Protein AF-A0A3B5KYG8-F1 (afdb_monomer_lite)

Structure (mmCIF, N/CA/C/O backbone):
data_AF-A0A3B5KYG8-F1
#
_entry.id   AF-A0A3B5KYG8-F1
#
loop_
_atom_site.group_PDB
_atom_site.id
_atom_site.type_symbol
_atom_site.label_atom_id
_atom_site.label_alt_id
_atom_site.label_comp_id
_atom_site.label_asym_id
_atom_site.label_entity_id
_atom_site.label_seq_id
_atom_site.pdbx_PDB_ins_code
_atom_site.Cartn_x
_atom_site.Cartn_y
_atom_site.Cartn_z
_atom_site.occupancy
_atom_site.B_iso_or_equiv
_atom_site.auth_seq_id
_atom_site.auth_comp_id
_atom_site.auth_asym_id
_atom_site.auth_atom_id
_atom_site.pdbx_PDB_model_num
ATOM 1 N N . MET A 1 1 ? 6.523 -16.649 11.899 1.00 38.84 1 MET A N 1
ATOM 2 C CA . MET A 1 1 ? 6.817 -16.062 10.574 1.00 38.84 1 MET A CA 1
ATOM 3 C C . MET A 1 1 ? 5.637 -16.345 9.664 1.00 38.84 1 MET A C 1
ATOM 5 O O . MET A 1 1 ? 5.433 -17.490 9.282 1.00 38.84 1 MET A O 1
ATOM 9 N N . LYS A 1 2 ? 4.772 -15.356 9.430 1.00 44.50 2 LYS A N 1
ATOM 10 C CA . LYS A 1 2 ? 3.584 -15.550 8.594 1.00 44.50 2 LYS A CA 1
ATOM 11 C C . LYS A 1 2 ? 4.040 -15.370 7.152 1.00 44.50 2 LYS A C 1
ATOM 13 O O . LYS A 1 2 ? 4.285 -14.243 6.740 1.00 44.50 2 LYS A O 1
ATOM 18 N N . LEU A 1 3 ? 4.226 -16.477 6.429 1.00 47.34 3 LEU A N 1
ATOM 19 C CA . LEU A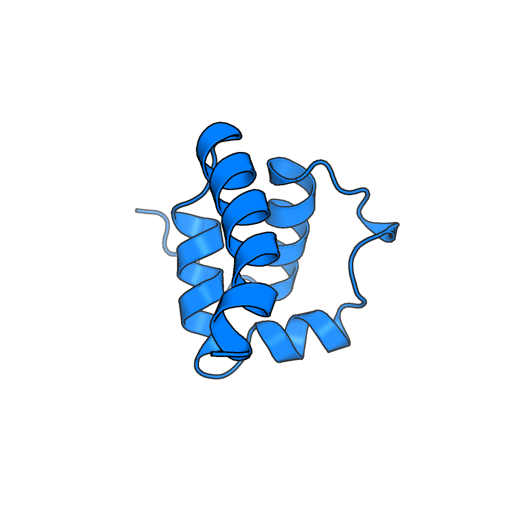 1 3 ? 4.344 -16.438 4.976 1.00 47.34 3 LEU A CA 1
ATOM 20 C C . LEU A 1 3 ? 3.097 -15.712 4.464 1.00 47.34 3 LEU A C 1
ATOM 22 O O . LEU A 1 3 ? 1.998 -16.269 4.485 1.00 47.34 3 LEU A O 1
ATOM 26 N N . MET A 1 4 ? 3.255 -14.455 4.050 1.00 53.06 4 MET A N 1
ATOM 27 C CA . MET A 1 4 ? 2.308 -13.784 3.167 1.00 53.06 4 MET A CA 1
ATOM 28 C C . MET A 1 4 ? 2.411 -14.488 1.813 1.00 53.06 4 MET A C 1
ATOM 30 O O . MET A 1 4 ? 3.056 -14.021 0.882 1.00 53.06 4 MET A O 1
ATOM 34 N N . ALA A 1 5 ? 1.861 -15.701 1.763 1.00 45.06 5 ALA A N 1
ATOM 35 C CA . ALA A 1 5 ? 1.711 -16.490 0.561 1.00 45.06 5 ALA A CA 1
ATOM 36 C C . ALA A 1 5 ? 0.705 -15.759 -0.322 1.00 45.06 5 ALA A C 1
ATOM 38 O O . ALA A 1 5 ? -0.481 -15.745 -0.003 1.00 45.06 5 ALA A O 1
ATOM 39 N N . ASP A 1 6 ? 1.218 -15.088 -1.352 1.00 51.53 6 ASP A N 1
ATOM 40 C CA . ASP A 1 6 ? 0.503 -14.587 -2.531 1.00 51.53 6 ASP A CA 1
ATOM 41 C C . ASP A 1 6 ? -0.849 -13.891 -2.269 1.00 51.53 6 ASP A C 1
ATOM 43 O O . ASP A 1 6 ? -1.751 -13.854 -3.105 1.00 51.53 6 ASP A O 1
ATOM 47 N N . ARG A 1 7 ? -1.020 -13.297 -1.083 1.00 58.28 7 ARG A N 1
ATOM 48 C CA . ARG A 1 7 ? -2.125 -12.380 -0.829 1.00 58.28 7 ARG A CA 1
ATOM 49 C C . ARG A 1 7 ? -1.836 -11.158 -1.673 1.00 58.28 7 ARG A C 1
ATOM 51 O O . ARG A 1 7 ? -0.736 -10.622 -1.621 1.00 58.28 7 ARG A O 1
ATOM 58 N N . ASN A 1 8 ? -2.811 -10.771 -2.493 1.00 83.50 8 ASN A N 1
ATOM 59 C CA . ASN A 1 8 ? -2.702 -9.649 -3.417 1.00 83.50 8 ASN A CA 1
ATOM 60 C C . ASN A 1 8 ? -2.056 -8.447 -2.702 1.00 83.50 8 ASN A C 1
ATOM 62 O O . ASN A 1 8 ? -2.710 -7.803 -1.880 1.00 83.50 8 ASN A O 1
ATOM 66 N N . LEU A 1 9 ? -0.777 -8.182 -3.007 1.00 87.38 9 LEU A N 1
ATOM 67 C CA . LEU A 1 9 ? 0.064 -7.197 -2.318 1.00 87.38 9 LEU A CA 1
ATOM 68 C C . LEU A 1 9 ? -0.602 -5.819 -2.288 1.00 87.38 9 LEU A C 1
ATOM 70 O O . LEU A 1 9 ? -0.467 -5.082 -1.321 1.00 87.38 9 LEU A O 1
ATOM 74 N N . VAL A 1 10 ? -1.407 -5.512 -3.304 1.00 88.81 10 VAL A N 1
ATOM 75 C CA . VAL A 1 10 ? -2.182 -4.274 -3.395 1.00 88.81 10 VAL A CA 1
ATOM 76 C C . VAL A 1 10 ? -3.241 -4.171 -2.297 1.00 88.81 10 VAL A C 1
ATOM 78 O O . VAL A 1 10 ? -3.442 -3.095 -1.738 1.00 88.81 10 VAL A O 1
ATOM 81 N N . LYS A 1 11 ? -3.917 -5.273 -1.954 1.00 89.19 11 LYS A N 1
ATOM 82 C CA . LYS A 1 11 ? -4.901 -5.291 -0.860 1.00 89.19 11 LYS A CA 1
ATOM 83 C C . LYS A 1 11 ? -4.224 -5.109 0.493 1.00 89.19 11 LYS A C 1
ATOM 85 O O . LYS A 1 11 ? -4.744 -4.378 1.331 1.00 89.19 11 LYS A O 1
ATOM 90 N N . GLU A 1 12 ? -3.074 -5.747 0.696 1.00 89.12 12 GLU A N 1
ATOM 91 C CA . GLU A 1 12 ? -2.314 -5.592 1.941 1.00 89.12 12 GLU A CA 1
ATOM 92 C C . GLU A 1 12 ? -1.722 -4.190 2.057 1.00 89.12 12 GLU A C 1
ATOM 94 O O . GLU A 1 12 ? -1.805 -3.595 3.125 1.00 89.12 12 GLU A O 1
ATOM 99 N N . LEU A 1 13 ? -1.252 -3.614 0.948 1.00 88.38 13 LEU A N 1
ATOM 100 C CA . LEU A 1 13 ? -0.796 -2.230 0.893 1.00 88.38 13 LEU A CA 1
ATOM 101 C C . LEU A 1 13 ? -1.919 -1.248 1.237 1.00 88.38 13 LEU A C 1
ATOM 103 O O . LEU A 1 13 ? -1.703 -0.348 2.043 1.00 88.38 13 LEU A O 1
ATOM 107 N N . LYS A 1 14 ? -3.125 -1.429 0.677 1.00 88.94 14 LYS A N 1
ATOM 108 C CA . LYS A 1 14 ? -4.290 -0.597 1.025 1.00 88.94 14 LYS A CA 1
ATOM 109 C C . LYS A 1 14 ? -4.619 -0.686 2.508 1.00 88.94 14 LYS A C 1
ATOM 111 O O . LYS A 1 14 ? -4.765 0.338 3.165 1.00 88.94 14 LYS A O 1
ATOM 116 N N . ARG A 1 15 ? -4.717 -1.910 3.029 1.00 88.75 15 ARG A N 1
ATOM 117 C CA . ARG A 1 15 ? -5.024 -2.152 4.439 1.00 88.75 15 ARG A CA 1
ATOM 118 C C . ARG A 1 15 ? -3.982 -1.507 5.348 1.00 88.75 15 ARG A C 1
ATOM 120 O O . ARG A 1 15 ? -4.351 -0.762 6.244 1.00 88.75 15 ARG A O 1
ATOM 127 N N . TRP A 1 16 ? -2.705 -1.756 5.076 1.00 88.88 16 TRP A N 1
ATOM 128 C CA . TRP A 1 16 ? -1.589 -1.184 5.818 1.00 88.88 16 TRP A CA 1
ATOM 129 C C . TRP A 1 16 ? -1.601 0.347 5.765 1.00 88.88 16 TRP A C 1
ATOM 131 O O . TRP A 1 16 ? -1.463 0.990 6.796 1.00 88.88 16 TRP A O 1
ATOM 141 N N . ALA A 1 17 ? -1.853 0.952 4.600 1.00 86.06 17 ALA A N 1
ATOM 142 C CA . ALA A 1 17 ? -1.952 2.405 4.479 1.00 86.06 17 ALA A CA 1
ATOM 143 C C . ALA A 1 17 ? -3.115 2.981 5.308 1.00 86.06 17 ALA A C 1
ATOM 145 O O . ALA A 1 17 ? -2.948 3.999 5.979 1.00 86.06 17 ALA A O 1
ATOM 146 N N . THR A 1 18 ? -4.277 2.327 5.309 1.00 88.44 18 THR A N 1
ATOM 147 C CA . THR A 1 18 ? -5.417 2.742 6.138 1.00 88.44 18 THR A CA 1
ATOM 148 C C . THR A 1 18 ? -5.141 2.564 7.631 1.00 88.44 18 THR A C 1
ATOM 150 O O . THR A 1 18 ? -5.422 3.479 8.399 1.00 88.44 18 THR A O 1
ATOM 153 N N . GLU A 1 19 ? -4.569 1.436 8.051 1.00 86.50 19 GLU A N 1
ATOM 154 C CA . GLU A 1 19 ? -4.295 1.141 9.465 1.00 86.50 19 GLU A CA 1
ATOM 155 C C . GLU A 1 19 ? -3.152 2.017 10.022 1.00 86.50 19 GLU A C 1
ATOM 157 O O . GLU A 1 19 ? -3.298 2.638 11.074 1.00 86.50 19 GLU A O 1
ATOM 162 N N . GLU A 1 20 ? -2.039 2.142 9.294 1.00 83.88 20 GLU A N 1
ATOM 163 C CA . GLU A 1 20 ? -0.830 2.823 9.776 1.00 83.88 20 GLU A CA 1
ATOM 164 C C . GLU A 1 20 ? -0.850 4.340 9.555 1.00 83.88 20 GLU A C 1
ATOM 166 O O . GLU A 1 20 ? -0.414 5.102 10.423 1.00 83.88 20 GLU A O 1
ATOM 171 N N . PHE A 1 21 ? -1.373 4.814 8.417 1.00 76.00 21 PHE A N 1
ATOM 172 C CA . PHE A 1 21 ? -1.470 6.254 8.133 1.00 76.00 21 PHE A CA 1
ATOM 173 C C . PHE A 1 21 ? -2.825 6.858 8.507 1.00 76.00 21 PHE A C 1
ATOM 175 O O . PHE A 1 21 ? -2.978 8.072 8.382 1.00 76.00 21 PHE A O 1
ATOM 182 N N . ASN A 1 22 ? -3.787 6.056 8.987 1.00 81.94 22 ASN A N 1
ATOM 183 C CA . ASN A 1 22 ? -5.161 6.500 9.267 1.00 81.94 22 ASN A CA 1
ATOM 184 C C . ASN A 1 22 ? -5.814 7.184 8.050 1.00 81.94 22 ASN A C 1
ATOM 186 O O . ASN A 1 22 ? -6.601 8.120 8.187 1.00 81.94 22 ASN A O 1
ATOM 190 N N . LEU A 1 23 ? -5.455 6.734 6.843 1.00 80.44 23 LEU A N 1
ATOM 191 C CA . LEU A 1 23 ? -6.018 7.259 5.605 1.00 80.44 23 LEU A CA 1
ATOM 192 C C . LEU A 1 23 ? -7.366 6.591 5.324 1.00 80.44 23 LEU A C 1
ATOM 194 O O . LEU A 1 23 ? -7.434 5.356 5.310 1.00 80.44 23 LEU A O 1
ATOM 198 N N . PRO A 1 24 ? -8.431 7.364 5.045 1.00 84.88 24 PRO A N 1
ATOM 199 C CA . PRO A 1 24 ? -9.696 6.778 4.642 1.00 84.88 24 PRO A CA 1
ATOM 200 C C . PRO A 1 24 ? -9.501 5.969 3.348 1.00 84.88 24 PRO A C 1
ATOM 202 O O . PRO A 1 24 ? -8.796 6.442 2.449 1.00 84.88 24 PRO A O 1
ATOM 205 N N . PRO A 1 25 ? -10.102 4.771 3.222 1.00 80.88 25 PRO A N 1
ATOM 206 C CA . PRO A 1 25 ? -9.909 3.896 2.063 1.00 80.88 25 PRO A CA 1
ATOM 207 C C . PRO A 1 25 ? -10.173 4.590 0.721 1.00 80.88 25 PRO A C 1
ATOM 209 O O . PRO A 1 25 ? -9.458 4.341 -0.248 1.00 80.88 25 PRO A O 1
ATOM 212 N N . ASP A 1 26 ? -11.148 5.501 0.689 1.00 83.56 26 ASP A N 1
ATOM 213 C CA . ASP A 1 26 ? -11.548 6.268 -0.496 1.00 83.56 26 ASP A CA 1
ATOM 214 C C . ASP A 1 26 ? -10.539 7.353 -0.901 1.00 83.56 26 ASP A C 1
ATOM 216 O O . ASP A 1 26 ? -10.559 7.824 -2.035 1.00 83.56 26 ASP A O 1
ATOM 220 N N . SER A 1 27 ? -9.632 7.742 0.002 1.00 85.88 27 SER A N 1
ATOM 221 C CA . SER A 1 27 ? -8.544 8.686 -0.302 1.00 85.88 27 SER A CA 1
ATOM 222 C C . SER A 1 27 ? -7.316 8.015 -0.918 1.00 85.88 27 SER A C 1
ATOM 224 O O . SER A 1 27 ? -6.414 8.701 -1.402 1.00 85.88 27 SER A O 1
ATOM 226 N N . LEU A 1 28 ? -7.253 6.679 -0.887 1.00 86.50 28 LEU A N 1
ATOM 227 C CA . LEU A 1 28 ? -6.132 5.943 -1.451 1.00 86.50 28 LEU A CA 1
ATOM 228 C C . L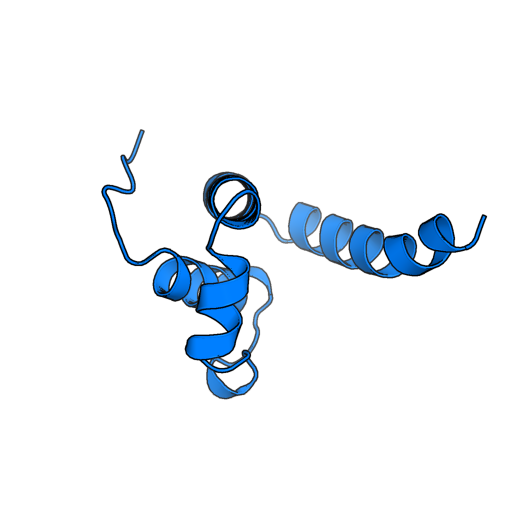EU A 1 28 ? -6.218 5.920 -2.984 1.00 86.50 28 LEU A C 1
ATOM 230 O O . LEU A 1 28 ? -7.314 5.873 -3.548 1.00 86.50 28 LEU A O 1
ATOM 234 N N . PRO A 1 29 ? -5.070 5.879 -3.684 1.00 87.25 29 PRO A N 1
ATOM 235 C CA . PRO A 1 29 ? -5.054 5.723 -5.130 1.00 87.25 29 PRO A CA 1
ATOM 236 C C . PRO A 1 29 ? -5.835 4.489 -5.597 1.00 87.25 29 PRO A C 1
ATOM 238 O O . PRO A 1 29 ? -5.942 3.474 -4.897 1.00 87.25 29 PRO A O 1
ATOM 241 N N . ASN A 1 30 ? -6.348 4.557 -6.828 1.00 87.94 30 ASN A N 1
ATOM 242 C CA . ASN A 1 30 ? -7.082 3.447 -7.425 1.00 87.94 30 ASN A CA 1
ATOM 243 C C . ASN A 1 30 ? -6.224 2.167 -7.494 1.00 87.94 30 ASN A C 1
ATOM 245 O O . ASN A 1 30 ? -4.992 2.201 -7.501 1.00 87.94 30 ASN A O 1
ATOM 249 N N . GLU A 1 31 ? -6.889 1.011 -7.561 1.00 86.62 31 GLU A N 1
ATOM 250 C CA . GLU A 1 31 ? -6.201 -0.284 -7.513 1.00 86.62 31 GLU A CA 1
ATOM 251 C C . GLU A 1 31 ? -5.203 -0.475 -8.666 1.00 86.62 31 GLU A C 1
ATOM 253 O O . GLU A 1 31 ? -4.147 -1.068 -8.458 1.00 86.62 31 GLU A O 1
ATOM 258 N N . SER A 1 32 ? -5.498 0.052 -9.857 1.00 87.00 32 SER A N 1
ATOM 259 C CA . SER A 1 32 ? -4.602 -0.031 -11.016 1.00 87.00 32 SER A CA 1
ATOM 260 C C . SER A 1 32 ? -3.296 0.725 -10.784 1.00 87.00 32 SER A C 1
ATOM 262 O O . SER A 1 32 ? -2.238 0.214 -11.134 1.00 87.00 32 SER A O 1
ATOM 264 N N . TYR A 1 33 ? -3.346 1.890 -10.134 1.00 87.12 33 TYR A N 1
ATOM 265 C CA . TY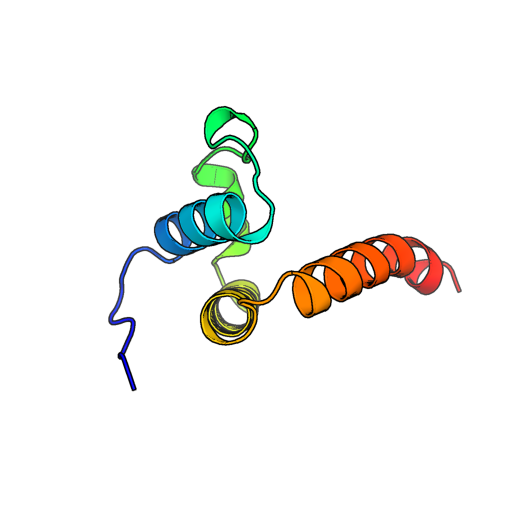R A 1 33 ? -2.147 2.634 -9.750 1.00 87.12 33 TYR A CA 1
ATOM 266 C C . TYR A 1 33 ? -1.349 1.898 -8.670 1.00 87.12 33 TYR A C 1
ATOM 268 O O . TYR A 1 33 ? -0.140 1.750 -8.772 1.00 87.12 33 TYR A O 1
ATOM 276 N N . LEU A 1 34 ? -2.010 1.343 -7.655 1.00 88.06 34 LEU A N 1
ATOM 277 C CA . LEU A 1 34 ? -1.298 0.567 -6.634 1.00 88.06 34 LEU A CA 1
ATOM 278 C C . LEU A 1 34 ? -0.664 -0.713 -7.206 1.00 88.06 34 LEU A C 1
ATOM 280 O O . LEU A 1 34 ? 0.403 -1.119 -6.750 1.00 88.06 34 LEU A O 1
ATOM 284 N N . LYS A 1 35 ? -1.256 -1.323 -8.244 1.00 88.94 35 LYS A N 1
ATOM 285 C CA . LYS A 1 35 ? -0.628 -2.440 -8.973 1.00 88.94 35 LYS A CA 1
ATOM 286 C C . LYS A 1 35 ? 0.719 -2.041 -9.571 1.00 88.94 35 LYS A C 1
ATOM 288 O O . LYS A 1 35 ? 1.638 -2.850 -9.505 1.00 88.94 35 LYS A O 1
ATOM 293 N N . THR A 1 36 ? 0.870 -0.821 -10.095 1.00 89.69 36 THR A N 1
ATOM 294 C CA . THR A 1 36 ? 2.161 -0.368 -10.649 1.00 89.69 36 THR A CA 1
ATOM 295 C C . THR A 1 36 ? 3.221 -0.177 -9.564 1.00 89.69 36 THR A C 1
ATOM 297 O O . THR A 1 36 ? 4.401 -0.409 -9.814 1.00 89.69 36 THR A O 1
ATOM 300 N N . LEU A 1 37 ? 2.814 0.163 -8.338 1.00 85.50 37 LEU A N 1
ATOM 301 C CA . LEU A 1 37 ? 3.716 0.232 -7.188 1.00 85.50 37 LEU A CA 1
ATOM 302 C C . LEU A 1 37 ? 4.160 -1.162 -6.718 1.00 85.50 37 LEU A C 1
ATOM 304 O O . LEU A 1 37 ? 5.278 -1.329 -6.243 1.00 85.50 37 LEU A O 1
ATOM 308 N N . CYS A 1 38 ? 3.304 -2.171 -6.868 1.00 88.38 38 CYS A N 1
ATOM 309 C CA . CYS A 1 38 ? 3.518 -3.533 -6.375 1.00 88.38 38 CYS A CA 1
ATOM 310 C C . CYS A 1 38 ? 4.212 -4.488 -7.372 1.00 88.38 38 CYS A C 1
ATOM 312 O O . CYS A 1 38 ? 4.187 -5.702 -7.158 1.00 88.38 38 CYS A O 1
ATOM 314 N N . VAL A 1 39 ? 4.829 -3.981 -8.445 1.00 86.25 39 VAL A N 1
ATOM 315 C CA . VAL A 1 39 ? 5.565 -4.783 -9.447 1.00 86.25 39 VAL A CA 1
ATOM 316 C C . VAL A 1 39 ? 7.066 -4.475 -9.449 1.00 86.25 39 VAL A C 1
ATOM 318 O O . VAL A 1 39 ? 7.511 -3.471 -8.895 1.00 86.25 39 VAL A O 1
ATOM 321 N N . GLY A 1 40 ? 7.867 -5.362 -10.053 1.00 88.38 40 GLY A N 1
ATOM 322 C CA . GLY A 1 40 ? 9.323 -5.208 -10.154 1.00 88.38 40 GLY A CA 1
ATOM 323 C C . GLY A 1 40 ? 9.991 -5.005 -8.790 1.00 88.38 40 GLY A C 1
ATOM 324 O O . GLY A 1 40 ? 9.645 -5.675 -7.816 1.00 88.38 40 GLY A O 1
ATOM 325 N N . THR A 1 41 ? 10.909 -4.040 -8.707 1.00 84.06 41 THR A N 1
ATOM 326 C CA . THR A 1 41 ? 11.578 -3.632 -7.458 1.00 84.06 41 THR A CA 1
ATOM 327 C C . THR A 1 41 ? 10.600 -3.078 -6.418 1.00 84.06 41 THR A C 1
ATOM 329 O O . THR A 1 41 ? 10.826 -3.206 -5.218 1.00 84.06 41 THR A O 1
ATOM 332 N N . GLY A 1 42 ? 9.472 -2.508 -6.851 1.00 85.69 42 GLY A N 1
ATOM 333 C CA . GLY A 1 42 ? 8.434 -2.024 -5.944 1.00 85.69 42 GLY A CA 1
ATOM 334 C C . GLY A 1 42 ? 7.814 -3.148 -5.110 1.00 85.69 42 GLY A C 1
ATOM 335 O O . GLY A 1 42 ? 7.531 -2.954 -3.928 1.00 85.69 42 GLY A O 1
ATOM 336 N N . LYS A 1 43 ? 7.699 -4.365 -5.667 1.00 88.56 43 LYS A N 1
ATOM 337 C CA . LYS A 1 43 ? 7.168 -5.535 -4.948 1.00 88.56 43 LYS A CA 1
ATOM 338 C C . LYS A 1 43 ? 7.948 -5.819 -3.663 1.00 88.56 43 LYS A C 1
ATOM 340 O O . LYS A 1 43 ? 7.334 -5.983 -2.609 1.00 88.56 43 LYS A O 1
ATOM 345 N N . SER A 1 44 ? 9.278 -5.879 -3.731 1.00 88.50 44 SER A N 1
ATOM 346 C CA . SER A 1 44 ? 10.119 -6.182 -2.565 1.00 88.50 44 SER A CA 1
ATOM 347 C C . SER A 1 44 ? 10.111 -5.046 -1.542 1.00 88.50 44 SER A C 1
ATOM 349 O O . SER A 1 44 ? 10.008 -5.319 -0.347 1.00 88.50 44 SER A O 1
ATOM 351 N N . ILE A 1 45 ? 10.126 -3.789 -1.999 1.00 86.75 45 ILE A N 1
ATOM 352 C CA . ILE A 1 45 ? 10.056 -2.606 -1.128 1.00 86.75 45 ILE A CA 1
ATOM 353 C C . ILE A 1 45 ? 8.746 -2.596 -0.338 1.00 86.75 45 ILE A C 1
ATOM 355 O O . ILE A 1 45 ? 8.772 -2.543 0.889 1.00 86.75 45 ILE A O 1
ATOM 359 N N . TRP A 1 46 ? 7.600 -2.701 -1.013 1.00 87.88 46 TRP A N 1
ATOM 360 C CA . TRP A 1 46 ? 6.307 -2.666 -0.328 1.00 87.88 46 TRP A CA 1
ATOM 361 C C . TRP A 1 46 ? 6.080 -3.888 0.551 1.00 87.88 46 TRP A C 1
ATOM 363 O O . TRP A 1 46 ? 5.526 -3.746 1.636 1.00 87.88 46 TRP A O 1
ATOM 373 N N . THR A 1 47 ? 6.568 -5.062 0.140 1.00 88.88 47 THR A N 1
ATOM 374 C CA . THR A 1 47 ? 6.553 -6.253 1.003 1.00 88.88 47 THR A CA 1
ATOM 375 C C . THR A 1 47 ? 7.322 -5.987 2.296 1.00 88.88 47 THR A C 1
ATOM 377 O O . THR A 1 47 ? 6.797 -6.245 3.374 1.00 88.88 47 THR A O 1
ATOM 380 N N . TYR A 1 48 ? 8.525 -5.409 2.207 1.00 86.69 48 TYR A N 1
ATOM 381 C CA . TYR A 1 48 ? 9.312 -5.047 3.384 1.00 86.69 48 TYR A CA 1
ATOM 382 C C . TYR A 1 48 ? 8.596 -3.997 4.247 1.00 86.69 48 TYR A C 1
ATOM 384 O O . TYR A 1 48 ? 8.481 -4.165 5.457 1.00 86.69 48 TYR A O 1
ATOM 392 N N . MET A 1 49 ? 8.065 -2.933 3.641 1.00 84.75 49 MET A N 1
ATOM 393 C CA . MET A 1 49 ? 7.366 -1.877 4.381 1.00 84.75 49 MET A CA 1
ATOM 394 C C . MET A 1 49 ? 6.164 -2.426 5.154 1.00 84.75 49 MET A C 1
ATOM 396 O O . MET A 1 49 ? 6.088 -2.237 6.366 1.00 84.75 49 MET A O 1
ATOM 400 N N . ILE A 1 50 ? 5.284 -3.171 4.478 1.00 86.88 50 ILE A N 1
ATOM 401 C CA . ILE A 1 50 ? 4.094 -3.778 5.091 1.00 86.88 50 ILE A CA 1
ATOM 402 C C . ILE A 1 50 ? 4.485 -4.754 6.206 1.00 86.88 50 ILE A C 1
ATOM 404 O O . ILE A 1 50 ? 3.765 -4.866 7.189 1.00 86.88 50 ILE A O 1
ATOM 408 N N . GLN A 1 51 ? 5.609 -5.465 6.073 1.00 85.50 51 GLN A N 1
ATOM 409 C CA . GLN A 1 51 ? 6.050 -6.468 7.048 1.00 85.50 51 GLN A CA 1
ATOM 410 C C . GLN A 1 51 ? 6.860 -5.922 8.220 1.00 85.50 51 GLN A C 1
ATOM 412 O O . GLN A 1 51 ? 7.041 -6.653 9.193 1.00 85.50 51 GLN A O 1
ATOM 417 N N . HIS A 1 52 ? 7.398 -4.707 8.134 1.00 82.75 52 HIS A N 1
ATOM 418 C CA . HIS A 1 52 ? 8.359 -4.216 9.126 1.00 82.75 52 HIS A CA 1
ATOM 419 C C . HIS A 1 52 ? 7.994 -2.860 9.732 1.00 82.75 52 HIS A C 1
ATOM 421 O O . HIS A 1 52 ? 8.584 -2.461 10.738 1.00 82.75 52 HIS A O 1
ATOM 427 N N . VAL A 1 53 ? 7.016 -2.149 9.173 1.00 79.88 53 VAL A N 1
ATOM 428 C CA . VAL A 1 53 ? 6.645 -0.805 9.620 1.00 79.88 53 VAL A CA 1
ATOM 429 C C . VAL A 1 53 ? 5.226 -0.835 10.183 1.00 79.88 53 VAL A C 1
ATOM 431 O O . VAL A 1 53 ? 4.273 -0.730 9.432 1.00 79.88 53 VAL A O 1
ATOM 434 N N . PHE A 1 54 ? 5.088 -0.967 11.504 1.00 72.50 54 PHE A N 1
ATOM 435 C CA . PHE A 1 54 ? 3.782 -1.082 12.193 1.00 72.50 54 PHE A CA 1
ATOM 436 C C . PHE A 1 54 ? 3.582 -0.078 13.339 1.00 72.50 54 PHE A C 1
ATOM 438 O O . PHE A 1 54 ? 2.758 -0.271 14.229 1.00 72.50 54 PHE A O 1
ATOM 445 N N . GLN A 1 55 ? 4.467 0.915 13.453 1.00 68.25 55 GLN A N 1
ATOM 446 C CA . GLN A 1 55 ? 4.480 1.821 14.600 1.00 68.25 55 GLN A CA 1
ATOM 447 C C . GLN A 1 55 ? 4.417 3.265 14.133 1.00 68.25 55 GLN A C 1
ATOM 449 O O . GLN A 1 55 ? 5.253 3.695 13.336 1.00 68.25 55 GLN A O 1
ATOM 454 N N . GLN A 1 56 ? 3.510 4.049 14.728 1.00 65.06 56 GLN A N 1
ATOM 455 C CA . GLN A 1 56 ? 3.331 5.474 14.421 1.00 65.06 56 GLN A CA 1
ATOM 456 C C . GLN A 1 56 ? 4.638 6.277 14.443 1.00 65.06 56 GLN A C 1
ATOM 458 O O . GLN A 1 56 ? 4.796 7.208 13.657 1.00 65.06 56 GLN A O 1
ATOM 463 N N . ARG A 1 57 ? 5.601 5.927 15.309 1.00 68.06 57 ARG A N 1
ATOM 464 C CA . ARG A 1 57 ? 6.922 6.575 15.331 1.00 68.06 57 ARG A CA 1
ATOM 465 C C . ARG A 1 57 ? 7.690 6.345 14.025 1.00 68.06 57 ARG A C 1
ATOM 467 O O . ARG A 1 57 ? 8.225 7.301 13.472 1.00 68.06 57 ARG A O 1
ATOM 474 N N . ASN A 1 58 ? 7.693 5.118 13.509 1.00 67.94 58 ASN A N 1
ATOM 475 C CA . ASN A 1 58 ? 8.345 4.765 12.246 1.00 67.94 58 ASN A CA 1
ATOM 476 C C . ASN A 1 58 ? 7.595 5.365 11.053 1.00 67.94 58 ASN A C 1
ATOM 478 O O . ASN A 1 58 ? 8.227 5.902 10.150 1.00 67.94 58 ASN A O 1
ATOM 482 N N . VAL A 1 59 ? 6.259 5.371 11.093 1.00 66.88 59 VAL A N 1
ATOM 483 C CA . VAL A 1 59 ? 5.406 6.022 10.085 1.00 66.88 59 VAL A CA 1
ATOM 484 C C . VAL A 1 59 ? 5.657 7.534 10.040 1.00 66.88 59 VAL A C 1
ATOM 486 O O . VAL A 1 59 ? 5.830 8.104 8.965 1.00 66.88 59 VAL A O 1
ATOM 489 N N . ARG A 1 60 ? 5.752 8.198 11.201 1.00 72.62 60 ARG A N 1
ATOM 490 C CA . ARG A 1 60 ? 6.068 9.633 11.304 1.00 72.62 60 ARG A CA 1
ATOM 491 C C . ARG A 1 60 ? 7.458 9.949 10.754 1.00 72.62 60 ARG A C 1
ATOM 493 O O . ARG A 1 60 ? 7.605 10.947 10.051 1.00 72.62 60 ARG A O 1
ATOM 500 N N . ILE A 1 61 ? 8.450 9.106 11.047 1.00 71.50 61 ILE A N 1
ATOM 501 C CA . ILE A 1 61 ? 9.808 9.233 10.501 1.00 71.50 61 ILE A CA 1
ATOM 502 C C . ILE A 1 61 ? 9.796 9.030 8.982 1.00 71.50 61 ILE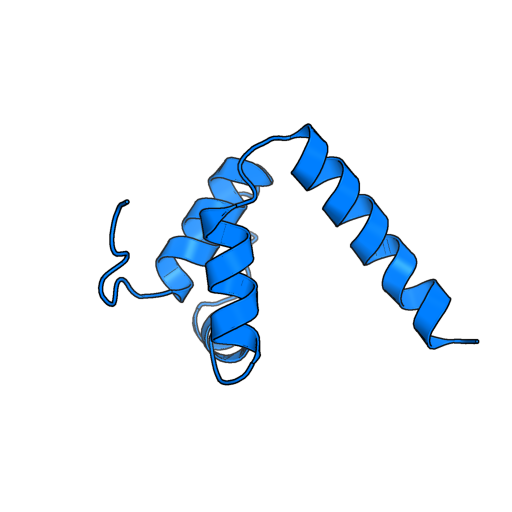 A C 1
ATOM 504 O O . ILE A 1 61 ? 10.353 9.853 8.266 1.00 71.50 61 ILE A O 1
ATOM 508 N N . MET A 1 62 ? 9.113 8.001 8.471 1.00 70.44 62 MET A N 1
ATOM 509 C CA . MET A 1 62 ? 9.007 7.751 7.029 1.00 70.44 62 MET A CA 1
ATOM 510 C C . MET A 1 62 ? 8.294 8.876 6.286 1.00 70.44 62 MET A C 1
ATOM 512 O O . MET A 1 62 ? 8.769 9.291 5.235 1.00 70.44 62 MET A O 1
ATOM 516 N N . ARG A 1 63 ? 7.193 9.406 6.832 1.00 68.88 63 ARG A N 1
ATOM 517 C CA . ARG A 1 63 ? 6.497 10.563 6.255 1.00 68.88 63 ARG A CA 1
ATOM 518 C C . ARG A 1 63 ? 7.427 11.770 6.168 1.00 68.88 63 ARG A C 1
ATOM 520 O O . ARG A 1 63 ? 7.480 12.402 5.122 1.00 68.88 63 AR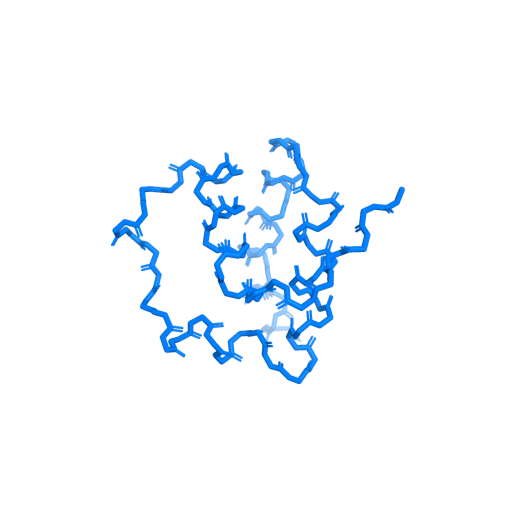G A O 1
ATOM 527 N N . GLY A 1 64 ? 8.192 12.035 7.229 1.00 72.25 64 GLY A N 1
ATOM 528 C CA . GLY A 1 64 ? 9.254 13.036 7.203 1.00 72.25 64 GLY A CA 1
ATOM 529 C C . GLY A 1 64 ? 10.264 12.743 6.094 1.00 72.25 64 GLY A C 1
ATOM 530 O O . GLY A 1 64 ? 10.438 13.562 5.203 1.00 72.25 64 GLY A O 1
ATOM 531 N N . ASN A 1 65 ? 10.880 11.561 6.088 1.00 71.50 65 ASN A N 1
ATOM 532 C CA . ASN A 1 65 ? 11.913 11.185 5.116 1.00 71.50 65 ASN A CA 1
ATOM 533 C C . ASN A 1 65 ? 11.431 11.270 3.659 1.00 71.50 65 ASN A C 1
ATOM 535 O O . ASN A 1 65 ? 12.165 11.757 2.807 1.00 71.50 65 ASN A O 1
ATOM 539 N N 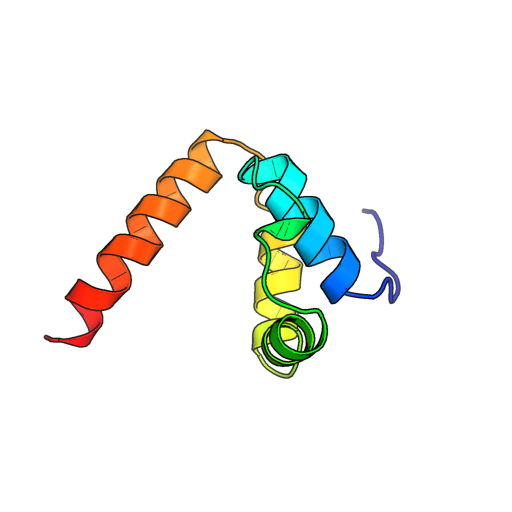. LEU A 1 66 ? 10.198 10.853 3.365 1.00 66.19 66 LEU A N 1
ATOM 540 C CA . LEU A 1 66 ? 9.599 10.993 2.035 1.00 66.19 66 LEU A CA 1
ATOM 541 C C . LEU A 1 66 ? 9.385 12.462 1.646 1.00 66.19 66 LEU A C 1
ATOM 543 O O . LEU A 1 66 ? 9.557 12.797 0.480 1.00 66.19 66 LEU A O 1
ATOM 547 N N . GLN A 1 67 ? 9.066 13.343 2.601 1.00 63.88 67 GLN A N 1
ATOM 548 C CA . GLN A 1 67 ? 9.038 14.793 2.369 1.00 63.88 67 GLN A CA 1
ATOM 549 C C . GLN A 1 67 ? 10.442 15.394 2.171 1.00 63.88 67 GLN A C 1
ATOM 551 O O . GLN A 1 67 ? 10.558 16.424 1.515 1.00 63.88 67 GLN A O 1
ATOM 556 N N . TRP A 1 68 ? 11.503 14.757 2.683 1.00 58.69 68 TRP A N 1
ATOM 557 C CA . TRP A 1 68 ? 12.901 15.159 2.456 1.00 58.69 68 TRP A CA 1
ATOM 558 C C . TRP A 1 68 ? 13.485 14.636 1.136 1.00 58.69 68 TRP A C 1
ATOM 560 O O . TRP A 1 68 ? 14.365 15.273 0.565 1.00 58.69 68 TRP A O 1
ATOM 570 N N . TYR A 1 69 ? 12.997 13.509 0.616 1.00 54.72 69 TYR A N 1
ATOM 571 C CA . TYR A 1 69 ? 13.447 12.949 -0.664 1.00 54.72 69 TYR A CA 1
ATOM 572 C C . TYR A 1 69 ? 13.368 13.911 -1.872 1.00 54.72 69 TYR A C 1
ATOM 574 O O . TYR A 1 69 ? 14.314 13.908 -2.659 1.00 54.72 69 TYR A O 1
ATOM 582 N N . PRO A 1 70 ? 12.348 14.782 -2.039 1.00 55.44 70 PRO A N 1
ATOM 583 C CA . PRO A 1 70 ? 12.376 15.794 -3.100 1.00 55.44 70 PRO A CA 1
ATOM 584 C C . PRO A 1 70 ? 13.482 16.849 -2.922 1.00 55.44 70 PRO A C 1
ATOM 586 O O . PRO A 1 70 ? 13.860 17.484 -3.899 1.00 55.44 70 PRO A O 1
ATOM 589 N N . PHE A 1 71 ? 14.031 17.025 -1.715 1.00 50.38 71 PHE A N 1
ATOM 590 C CA . PHE A 1 71 ? 15.128 17.963 -1.455 1.00 50.38 71 PHE A CA 1
ATOM 591 C C . PHE A 1 71 ? 16.508 17.368 -1.788 1.00 50.38 71 PHE A C 1
ATOM 593 O O . PHE A 1 71 ? 17.409 18.090 -2.195 1.00 50.38 71 PHE A O 1
ATOM 600 N N . LEU A 1 72 ? 16.671 16.046 -1.669 1.00 49.38 72 LEU A N 1
ATOM 601 C CA . LEU A 1 72 ? 17.921 15.338 -1.989 1.00 49.38 72 LEU A CA 1
ATOM 602 C C . LEU A 1 72 ? 18.083 15.008 -3.481 1.00 49.38 72 LEU A C 1
ATOM 604 O O . LEU A 1 72 ? 19.197 14.776 -3.931 1.00 49.38 72 LEU A O 1
ATOM 608 N N . ALA A 1 73 ? 16.997 14.995 -4.255 1.00 47.38 73 ALA A N 1
ATOM 609 C CA . ALA A 1 73 ? 17.039 14.732 -5.697 1.00 47.38 73 ALA A CA 1
ATOM 610 C C . ALA A 1 73 ? 17.400 15.970 -6.553 1.00 47.38 73 ALA A C 1
ATOM 612 O O . ALA A 1 73 ? 17.434 15.870 -7.777 1.00 47.38 73 ALA A O 1
ATOM 613 N N . LEU A 1 74 ? 17.646 17.127 -5.924 1.00 46.59 74 LEU A N 1
ATOM 614 C CA . LEU A 1 74 ? 17.993 18.402 -6.571 1.00 46.59 74 LEU A CA 1
ATOM 615 C C . LEU A 1 74 ? 19.394 18.926 -6.181 1.00 46.59 74 LEU A C 1
ATOM 617 O O . LEU A 1 74 ? 19.655 20.116 -6.349 1.00 46.59 74 LEU A O 1
ATOM 621 N N . THR A 1 75 ? 20.292 18.067 -5.676 1.00 46.25 75 THR A N 1
ATOM 622 C CA . THR A 1 75 ? 21.701 18.416 -5.385 1.00 46.25 75 THR A CA 1
ATOM 623 C C . THR A 1 75 ? 22.653 17.645 -6.281 1.00 46.25 75 THR A C 1
ATOM 625 O O . THR A 1 75 ? 22.477 16.407 -6.334 1.00 46.25 75 THR A O 1
#

pLDDT: mean 75.72, std 14.91, range [38.84, 89.69]

Secondary structure (DSSP, 8-state):
-----S--HHHHHHHHHHHHH---GGGSPPHHHHHHHTSHHHHHHHHHHHHH--SHHHHHHHHHHHHHHHHHTT-

Organism: NCBI:txid32473

Foldseek 3Di:
DDPPPPDPLLVLLLVLCCQQVVDDSVPDDDSVVSVVCCDDPSVVVSVCCSVPPRDNVSVVVVVVVVVCVVVVVVD

Radius of gyration: 13.23 Å; chains: 1; bounding box: 33×35×26 Å

InterPro domains:
  IPR029131 HAUS augmin-like complex subunit 5 [PF14817] (10-71)

Sequence (75 aa):
MKLMADRNLVKELKRWATEEFNLPPDSLPNESYLKTLCVGTGKSIWTYMIQHVFQQRNVRIMRGNLQWYPFLALT